Protein AF-A0A2N1J1E6-F1 (afdb_monomer_lite)

pLDDT: mean 79.67, std 15.0, range [39.53, 94.81]

Structure (mmCIF, N/CA/C/O backbone):
data_AF-A0A2N1J1E6-F1
#
_entry.id   AF-A0A2N1J1E6-F1
#
loop_
_atom_site.group_PDB
_atom_site.id
_atom_site.type_symbol
_atom_site.label_atom_id
_atom_site.label_alt_id
_atom_site.label_comp_id
_atom_site.label_asym_id
_atom_site.label_entity_id
_atom_site.label_seq_id
_atom_site.pdbx_PDB_ins_code
_atom_site.Cartn_x
_atom_site.Cartn_y
_atom_site.Cartn_z
_atom_site.occupancy
_atom_site.B_iso_or_equiv
_atom_site.auth_seq_id
_atom_site.auth_comp_id
_atom_site.auth_asym_id
_atom_site.auth_atom_id
_atom_site.pdbx_PDB_model_num
ATOM 1 N N . MET A 1 1 ? 8.075 2.513 8.240 1.00 75.12 1 MET A N 1
ATOM 2 C CA . MET A 1 1 ? 6.765 2.996 8.714 1.00 75.12 1 MET A CA 1
ATOM 3 C C . MET A 1 1 ? 6.365 2.144 9.905 1.00 75.12 1 MET A C 1
ATOM 5 O O . MET A 1 1 ? 6.607 0.944 9.882 1.00 75.12 1 MET A O 1
ATOM 9 N N . THR A 1 2 ? 5.851 2.755 10.961 1.00 82.44 2 THR A N 1
ATOM 10 C CA . THR A 1 2 ? 5.333 2.072 12.152 1.00 82.44 2 THR A CA 1
ATOM 11 C C . THR A 1 2 ? 3.892 1.611 11.919 1.00 82.44 2 THR A C 1
ATOM 13 O O . THR A 1 2 ? 3.192 2.150 11.064 1.00 82.44 2 THR A O 1
ATOM 16 N N . GLN A 1 3 ? 3.402 0.658 12.718 1.00 80.31 3 GLN A N 1
ATOM 17 C CA . GLN A 1 3 ? 1.999 0.224 12.643 1.00 80.31 3 GLN A CA 1
ATOM 18 C C . GLN A 1 3 ? 1.006 1.380 12.850 1.00 80.31 3 GLN A C 1
ATOM 20 O O . GLN A 1 3 ? -0.037 1.414 12.204 1.00 80.31 3 GLN A O 1
ATOM 25 N N . GLN A 1 4 ? 1.304 2.325 13.751 1.00 83.94 4 GLN A N 1
ATOM 26 C CA . GLN A 1 4 ? 0.427 3.475 14.002 1.00 83.94 4 GLN A CA 1
ATOM 27 C C . GLN A 1 4 ? 0.322 4.387 12.779 1.00 83.94 4 GLN A C 1
ATOM 29 O O . GLN A 1 4 ? -0.773 4.842 12.467 1.00 83.94 4 GLN A O 1
ATOM 34 N N . GLU A 1 5 ? 1.431 4.613 12.073 1.00 84.75 5 GLU A N 1
ATOM 35 C CA . GLU A 1 5 ? 1.441 5.379 10.822 1.00 84.75 5 GLU A CA 1
ATOM 36 C C . GLU A 1 5 ? 0.652 4.651 9.727 1.00 84.75 5 GLU A C 1
ATOM 38 O O . GLU A 1 5 ? -0.164 5.269 9.051 1.00 84.75 5 GLU A O 1
ATOM 43 N N . MET A 1 6 ? 0.810 3.328 9.603 1.00 84.50 6 MET A N 1
ATOM 44 C CA . MET A 1 6 ? 0.064 2.542 8.613 1.00 84.50 6 MET A CA 1
ATOM 45 C C . MET A 1 6 ? -1.448 2.569 8.861 1.00 84.50 6 MET A C 1
ATOM 47 O O . MET A 1 6 ? -2.223 2.660 7.916 1.00 84.50 6 MET A O 1
ATOM 51 N N . LYS A 1 7 ? -1.879 2.530 10.128 1.00 84.81 7 LYS A N 1
ATOM 52 C CA . LYS A 1 7 ? -3.301 2.595 10.514 1.00 84.81 7 LYS A CA 1
ATOM 53 C C . LYS A 1 7 ? -3.957 3.952 10.242 1.00 84.81 7 LYS A C 1
ATOM 55 O O . LYS A 1 7 ? -5.177 4.054 10.308 1.00 84.81 7 LYS A O 1
ATOM 60 N N . GLN A 1 8 ? -3.171 4.996 9.983 1.00 90.94 8 GLN A N 1
ATOM 61 C CA . GLN A 1 8 ? -3.686 6.320 9.625 1.00 90.94 8 GLN A CA 1
ATOM 62 C C . GLN A 1 8 ? -3.877 6.495 8.115 1.00 90.94 8 GLN A C 1
ATOM 64 O O . GLN A 1 8 ? -4.518 7.466 7.706 1.00 90.94 8 GLN A O 1
ATOM 69 N N . LEU A 1 9 ? -3.342 5.574 7.307 1.00 91.88 9 LEU A N 1
ATOM 70 C CA . LEU A 1 9 ? -3.464 5.614 5.857 1.00 91.88 9 LEU A CA 1
ATOM 71 C C . LEU A 1 9 ? -4.897 5.344 5.405 1.00 91.88 9 LEU A C 1
ATOM 73 O O . LEU A 1 9 ? -5.669 4.631 6.050 1.00 91.88 9 LEU A O 1
ATOM 77 N N . LYS A 1 10 ? -5.237 5.914 4.256 1.00 94.69 10 LYS A N 1
ATOM 78 C CA . LYS A 1 10 ? -6.527 5.777 3.588 1.00 94.69 10 LYS A CA 1
ATOM 79 C C . LYS A 1 10 ? -6.318 5.330 2.153 1.00 94.69 10 LYS A C 1
ATOM 81 O O . LYS A 1 10 ? -5.276 5.578 1.553 1.00 94.69 10 LYS A O 1
ATOM 86 N N . ILE A 1 11 ? -7.347 4.707 1.587 1.00 94.81 11 ILE A N 1
ATOM 87 C CA . ILE A 1 11 ? -7.382 4.394 0.156 1.00 94.81 11 ILE A CA 1
ATOM 88 C C . ILE A 1 11 ? -7.142 5.685 -0.643 1.00 94.81 11 ILE A C 1
ATOM 90 O O . ILE A 1 11 ? -7.771 6.710 -0.372 1.00 94.81 11 ILE A O 1
ATOM 94 N N . GLY A 1 12 ? -6.225 5.622 -1.607 1.00 93.31 12 GLY A N 1
ATOM 95 C CA . GLY A 1 12 ? -5.773 6.747 -2.426 1.00 93.31 12 GLY A CA 1
ATOM 96 C C . GLY A 1 12 ? -4.540 7.484 -1.894 1.00 93.31 12 GLY A C 1
ATOM 97 O O . GLY A 1 12 ? -3.962 8.305 -2.614 1.00 93.31 12 GLY A O 1
ATOM 98 N N . ASP A 1 13 ? -4.100 7.206 -0.661 1.00 94.19 13 ASP A N 1
ATOM 99 C CA . ASP A 1 13 ? -2.861 7.785 -0.145 1.00 94.19 13 ASP A CA 1
ATOM 100 C C . ASP A 1 13 ? -1.660 7.291 -0.953 1.00 94.19 13 ASP A C 1
ATOM 102 O O . ASP A 1 13 ? -1.563 6.120 -1.331 1.00 94.19 13 ASP A O 1
ATOM 106 N N . LYS A 1 14 ? -0.719 8.204 -1.202 1.00 91.94 14 LYS A N 1
ATOM 107 C CA . LYS A 1 14 ? 0.511 7.910 -1.935 1.00 91.94 14 LYS A CA 1
ATOM 108 C C . LYS A 1 14 ? 1.648 7.625 -0.974 1.00 91.94 14 LYS A C 1
ATOM 110 O O . LYS A 1 14 ? 1.903 8.393 -0.049 1.00 91.94 14 LYS A O 1
ATOM 115 N N . ILE A 1 15 ? 2.378 6.561 -1.257 1.00 89.50 15 ILE A N 1
ATOM 116 C CA . ILE A 1 15 ? 3.451 6.039 -0.417 1.00 89.50 15 ILE A CA 1
ATOM 117 C C . ILE A 1 15 ? 4.669 5.757 -1.280 1.00 89.50 15 ILE A C 1
ATOM 119 O O . ILE A 1 15 ? 4.562 5.279 -2.404 1.00 89.50 15 ILE A O 1
ATOM 123 N N . LEU A 1 16 ? 5.844 6.074 -0.748 1.00 87.94 16 LEU A N 1
ATOM 124 C CA . LEU A 1 16 ? 7.110 5.731 -1.380 1.00 87.94 16 LEU A CA 1
ATOM 125 C C . LEU A 1 16 ? 7.529 4.340 -0.905 1.00 87.94 16 LEU A C 1
ATOM 127 O O . LEU A 1 16 ? 7.829 4.164 0.277 1.00 87.94 16 LEU A O 1
ATOM 131 N N . ASP A 1 17 ? 7.595 3.381 -1.823 1.00 83.69 17 ASP A N 1
ATOM 132 C CA . ASP A 1 17 ? 8.171 2.072 -1.535 1.00 83.69 17 ASP A CA 1
ATOM 133 C C . ASP A 1 17 ? 9.697 2.170 -1.626 1.00 83.69 17 ASP A C 1
ATOM 135 O O . ASP A 1 17 ? 10.271 2.244 -2.715 1.00 83.69 17 ASP A O 1
ATOM 139 N N . LEU A 1 18 ? 10.361 2.241 -0.471 1.00 83.31 18 LEU A N 1
ATOM 140 C CA . LEU A 1 18 ? 11.811 2.414 -0.399 1.00 83.31 18 LEU A CA 1
ATOM 141 C C . LEU A 1 18 ? 12.580 1.195 -0.910 1.00 83.31 18 LEU A C 1
ATOM 143 O O . LEU A 1 18 ? 13.623 1.380 -1.533 1.00 83.31 18 LEU A O 1
ATOM 147 N N . GLU A 1 19 ? 12.084 -0.016 -0.670 1.00 81.44 19 GLU A N 1
ATOM 148 C CA . GLU A 1 19 ? 12.769 -1.250 -1.058 1.00 81.44 19 GLU A CA 1
ATOM 149 C C . GLU A 1 19 ? 12.756 -1.403 -2.577 1.00 81.44 19 GLU A C 1
ATOM 151 O O . GLU A 1 19 ? 13.808 -1.531 -3.210 1.00 81.44 19 GLU A O 1
ATOM 156 N N . VAL A 1 20 ? 11.575 -1.269 -3.183 1.00 79.12 20 VAL A N 1
ATOM 157 C CA . VAL A 1 20 ? 11.443 -1.265 -4.642 1.00 79.12 20 VAL A CA 1
ATOM 158 C C . VAL A 1 20 ? 12.227 -0.092 -5.231 1.00 79.12 20 VAL A C 1
ATOM 160 O O . VAL A 1 20 ? 12.934 -0.255 -6.225 1.00 79.12 20 VAL A O 1
ATOM 163 N N . SER A 1 21 ? 12.195 1.082 -4.588 1.00 84.50 21 SER A N 1
ATOM 164 C CA . SER A 1 21 ? 12.945 2.233 -5.094 1.00 84.50 21 SER A CA 1
ATOM 165 C C . SER A 1 21 ? 14.457 2.009 -5.129 1.00 84.50 21 SER A C 1
ATOM 167 O O . SER A 1 21 ? 15.131 2.455 -6.058 1.00 84.50 21 SER A O 1
ATOM 169 N N . GLN A 1 22 ? 15.000 1.331 -4.116 1.00 85.94 22 GLN A N 1
ATOM 170 C CA . GLN A 1 22 ? 16.421 1.001 -4.034 1.00 85.94 22 GLN A CA 1
ATOM 171 C C . GLN A 1 22 ? 16.806 -0.077 -5.048 1.00 85.94 22 GLN A C 1
ATOM 173 O O . GLN A 1 22 ? 17.799 0.093 -5.753 1.00 85.94 22 GLN A O 1
ATOM 178 N N . ASN A 1 23 ? 15.999 -1.133 -5.173 1.00 82.25 23 ASN A N 1
ATOM 179 C CA . ASN A 1 23 ? 16.272 -2.250 -6.081 1.00 82.25 23 ASN A CA 1
ATOM 180 C C . ASN A 1 23 ? 16.276 -1.828 -7.557 1.00 82.25 23 ASN A C 1
ATOM 182 O O . ASN A 1 23 ? 17.072 -2.337 -8.342 1.00 82.25 23 ASN A O 1
ATOM 186 N N . PHE A 1 24 ? 15.418 -0.876 -7.930 1.00 81.88 24 PHE A N 1
ATOM 187 C CA . PHE A 1 24 ? 15.288 -0.408 -9.312 1.00 81.88 24 PHE A CA 1
ATOM 188 C C . PHE A 1 24 ? 16.012 0.920 -9.585 1.00 81.88 24 PHE A C 1
ATOM 190 O O . PHE A 1 24 ? 16.033 1.386 -10.723 1.00 81.88 24 PHE A O 1
ATOM 197 N N . GLY A 1 25 ? 16.594 1.562 -8.564 1.00 84.94 25 GLY A N 1
ATOM 198 C CA . GLY A 1 25 ? 17.270 2.859 -8.703 1.00 84.94 25 GLY A CA 1
ATOM 199 C C . GLY A 1 25 ? 16.351 4.012 -9.138 1.00 84.94 25 GLY A C 1
ATOM 200 O O . GLY A 1 25 ? 16.832 5.059 -9.574 1.00 84.94 25 GLY A O 1
ATOM 201 N N . LYS A 1 26 ? 15.030 3.839 -9.027 1.00 84.12 26 LYS A N 1
ATOM 202 C CA . LYS A 1 26 ? 13.989 4.795 -9.433 1.00 84.12 26 LYS A CA 1
ATOM 203 C C . LYS A 1 26 ? 12.968 4.910 -8.312 1.00 84.12 26 LYS A C 1
ATOM 205 O O . LYS A 1 26 ? 12.633 3.912 -7.697 1.00 84.12 26 LYS A O 1
ATOM 210 N N . LYS A 1 27 ? 12.432 6.106 -8.050 1.00 86.19 27 LYS A N 1
ATOM 211 C CA . LYS A 1 27 ? 11.360 6.267 -7.053 1.00 86.19 27 LYS A CA 1
ATOM 212 C C . LYS A 1 27 ? 10.114 5.482 -7.475 1.00 86.19 27 LYS A C 1
ATOM 214 O O . LYS A 1 27 ? 9.508 5.826 -8.486 1.00 86.19 27 LYS A O 1
ATOM 219 N N . SER A 1 28 ? 9.724 4.505 -6.665 1.00 85.50 28 SER A N 1
ATOM 220 C CA . SER A 1 28 ? 8.474 3.759 -6.794 1.00 85.50 28 SER A CA 1
ATOM 221 C C . SER A 1 28 ? 7.415 4.387 -5.894 1.00 85.50 28 SER A C 1
ATOM 223 O O . SER A 1 28 ? 7.459 4.262 -4.667 1.00 85.50 28 SER A O 1
ATOM 225 N N . ILE A 1 29 ? 6.505 5.147 -6.505 1.00 89.19 29 ILE A N 1
ATOM 226 C CA . ILE A 1 29 ? 5.371 5.747 -5.802 1.00 89.19 29 ILE A CA 1
ATOM 227 C C . ILE A 1 29 ? 4.177 4.822 -5.981 1.00 89.19 29 ILE A C 1
ATOM 229 O O . ILE A 1 29 ? 3.662 4.662 -7.088 1.00 89.19 29 ILE A O 1
ATOM 233 N N . CYS A 1 30 ? 3.729 4.267 -4.869 1.00 89.12 30 CYS A N 1
ATOM 234 C CA . CYS A 1 30 ? 2.580 3.394 -4.790 1.00 89.12 30 CYS A CA 1
ATOM 235 C C . CYS A 1 30 ? 1.371 4.143 -4.229 1.00 89.12 30 CYS A C 1
ATOM 237 O O . CYS A 1 30 ? 1.493 5.191 -3.592 1.00 89.12 30 CYS A O 1
ATOM 239 N N . GLU A 1 31 ? 0.200 3.579 -4.457 1.00 92.31 31 GLU A N 1
ATOM 240 C CA . GLU A 1 31 ? -1.083 4.035 -3.955 1.00 92.31 31 GLU A CA 1
ATOM 241 C C . GLU A 1 31 ? -1.677 2.954 -3.052 1.00 92.31 31 GLU A C 1
ATOM 243 O O . GLU A 1 31 ? -1.589 1.759 -3.351 1.00 92.31 31 GLU A O 1
ATOM 248 N N . VAL A 1 32 ? -2.264 3.372 -1.933 1.00 93.62 32 VAL A N 1
ATOM 249 C CA . VAL A 1 32 ? -3.031 2.485 -1.059 1.00 93.62 32 VAL A CA 1
ATOM 250 C C . VAL A 1 32 ? -4.345 2.150 -1.750 1.00 93.62 32 VAL A C 1
ATOM 252 O O . VAL A 1 32 ? -5.150 3.038 -2.024 1.00 93.62 32 VAL A O 1
ATOM 255 N N . ILE A 1 33 ? -4.587 0.867 -1.992 1.00 94.00 33 ILE A N 1
ATOM 256 C CA . ILE A 1 33 ? -5.822 0.390 -2.628 1.00 94.00 33 ILE A CA 1
ATOM 257 C C . ILE A 1 33 ? -6.752 -0.320 -1.647 1.00 94.00 33 ILE A C 1
ATOM 259 O O . ILE A 1 33 ? -7.947 -0.421 -1.909 1.00 94.00 33 ILE A O 1
ATOM 263 N N . GLU A 1 34 ? -6.234 -0.755 -0.496 1.00 93.44 34 GLU A N 1
ATOM 264 C CA . GLU A 1 34 ? -7.029 -1.377 0.560 1.00 93.44 34 GLU A CA 1
ATOM 265 C C . GLU A 1 34 ? -6.432 -1.078 1.936 1.00 93.44 34 GLU A C 1
ATOM 267 O O . GLU A 1 34 ? -5.210 -1.070 2.106 1.00 93.44 34 GLU A O 1
ATOM 272 N N . VAL A 1 35 ? -7.307 -0.853 2.915 1.00 92.56 35 VAL A N 1
ATOM 273 C CA . VAL A 1 35 ? -6.969 -0.761 4.339 1.00 92.56 35 VAL A CA 1
ATOM 274 C C . VAL A 1 35 ? -8.025 -1.555 5.094 1.00 92.56 35 VAL A C 1
ATOM 276 O O . VAL A 1 35 ? -9.210 -1.227 5.013 1.00 92.56 35 VAL A O 1
ATOM 279 N N . ASP A 1 36 ? -7.604 -2.590 5.811 1.00 90.31 36 ASP A N 1
ATOM 280 C CA . ASP A 1 36 ? -8.484 -3.448 6.602 1.00 90.31 36 ASP A CA 1
ATOM 281 C C . ASP A 1 36 ? -7.900 -3.693 8.001 1.00 90.31 36 ASP A C 1
ATOM 283 O O . ASP A 1 36 ? -6.942 -3.046 8.420 1.00 90.31 36 ASP A O 1
ATOM 287 N N . GLU A 1 37 ? -8.503 -4.599 8.764 1.00 87.69 37 GLU A N 1
ATOM 288 C CA . GLU A 1 37 ? -8.050 -4.945 10.116 1.00 87.69 37 GLU A CA 1
ATOM 289 C C . GLU A 1 37 ? -6.699 -5.679 10.159 1.00 87.69 37 GLU A C 1
ATOM 291 O O . GLU A 1 37 ? -6.035 -5.681 11.196 1.00 87.69 37 GLU A O 1
ATOM 296 N N . THR A 1 38 ? -6.266 -6.262 9.040 1.00 88.88 38 THR A N 1
ATOM 297 C CA . THR A 1 38 ? -5.041 -7.063 8.917 1.00 88.88 38 THR A CA 1
ATOM 298 C C . THR A 1 38 ? -3.843 -6.239 8.452 1.00 88.88 38 THR A C 1
ATOM 300 O O . THR A 1 38 ? -2.704 -6.562 8.801 1.00 88.88 38 THR A O 1
ATOM 303 N N . GLY A 1 39 ? -4.065 -5.171 7.681 1.00 91.19 39 GLY A N 1
ATOM 304 C CA . GLY A 1 39 ? -2.986 -4.358 7.134 1.00 91.19 39 GLY A CA 1
ATOM 305 C C . GLY A 1 39 ? -3.407 -3.399 6.026 1.00 91.19 39 GLY A C 1
ATOM 306 O O . GLY A 1 39 ? -4.553 -2.958 5.939 1.00 91.19 39 GLY A O 1
ATOM 307 N N . ILE A 1 40 ? -2.436 -3.070 5.174 1.00 92.44 40 ILE A N 1
ATOM 308 C CA . ILE A 1 40 ? -2.622 -2.215 3.997 1.00 92.44 40 ILE A CA 1
ATOM 309 C C . ILE A 1 40 ? -2.174 -2.950 2.735 1.00 92.44 40 ILE A C 1
ATOM 311 O O . ILE A 1 40 ? -1.156 -3.648 2.738 1.00 92.44 40 ILE A O 1
ATOM 315 N N . LEU A 1 41 ? -2.912 -2.763 1.646 1.00 91.56 41 LEU A N 1
ATOM 316 C CA . LEU A 1 41 ? -2.540 -3.226 0.314 1.00 91.56 41 LEU A CA 1
ATOM 317 C C . LEU A 1 41 ? -2.163 -2.030 -0.548 1.00 91.56 41 LEU A C 1
ATOM 319 O O . LEU A 1 41 ? -2.907 -1.048 -0.621 1.00 91.56 41 LEU A O 1
ATOM 323 N N . ILE A 1 42 ? -1.020 -2.129 -1.214 1.00 90.62 42 ILE A N 1
ATOM 324 C CA . ILE A 1 42 ? -0.462 -1.048 -2.017 1.00 90.62 42 ILE A CA 1
ATOM 325 C C . ILE A 1 42 ? -0.177 -1.549 -3.428 1.00 90.62 42 ILE A C 1
ATOM 327 O O . ILE A 1 42 ? 0.170 -2.714 -3.634 1.00 90.62 42 ILE A O 1
ATOM 331 N N . THR A 1 43 ? -0.298 -0.669 -4.411 1.00 89.25 43 THR A N 1
ATOM 332 C CA . THR A 1 43 ? 0.074 -0.981 -5.792 1.00 89.25 43 THR A CA 1
ATOM 333 C C . THR A 1 43 ? 0.753 0.205 -6.450 1.00 89.25 43 THR A C 1
ATOM 335 O O . THR A 1 43 ? 0.554 1.347 -6.046 1.00 89.25 43 THR A O 1
ATOM 338 N N . THR A 1 44 ? 1.575 -0.058 -7.455 1.00 86.38 44 THR A N 1
ATOM 339 C CA . THR A 1 44 ? 2.231 0.981 -8.245 1.00 86.38 44 THR A CA 1
ATOM 340 C C . THR A 1 44 ? 1.481 1.181 -9.555 1.00 86.38 44 THR A C 1
ATOM 342 O O . THR A 1 44 ? 1.096 0.222 -10.217 1.00 86.38 44 THR A O 1
ATOM 345 N N . ASN A 1 45 ? 1.287 2.444 -9.932 1.00 77.44 45 ASN A N 1
ATOM 346 C CA . ASN A 1 45 ? 0.705 2.824 -11.223 1.00 77.44 45 ASN A CA 1
ATOM 347 C C . ASN A 1 45 ? 1.787 3.057 -12.295 1.00 77.44 45 ASN A C 1
ATOM 349 O O . ASN A 1 45 ? 1.493 3.543 -13.389 1.00 77.44 45 ASN A O 1
ATOM 353 N N . ASP A 1 46 ? 3.054 2.795 -11.970 1.00 79.81 46 ASP A N 1
ATOM 354 C CA . ASP A 1 46 ? 4.167 2.976 -12.892 1.00 79.81 46 ASP A CA 1
ATOM 355 C C . ASP A 1 46 ? 4.269 1.772 -13.840 1.00 79.81 46 ASP A C 1
ATOM 357 O O . ASP A 1 46 ? 4.331 0.620 -13.410 1.00 79.81 46 ASP A O 1
ATOM 361 N N . LYS A 1 47 ? 4.290 2.059 -15.146 1.00 74.69 47 LYS A N 1
ATOM 362 C CA . LYS A 1 47 ? 4.310 1.051 -16.214 1.00 74.69 47 LYS A CA 1
ATOM 363 C C . LYS A 1 47 ? 5.542 0.158 -16.169 1.00 74.69 47 LYS A C 1
ATOM 365 O O . LYS A 1 47 ? 5.482 -0.992 -16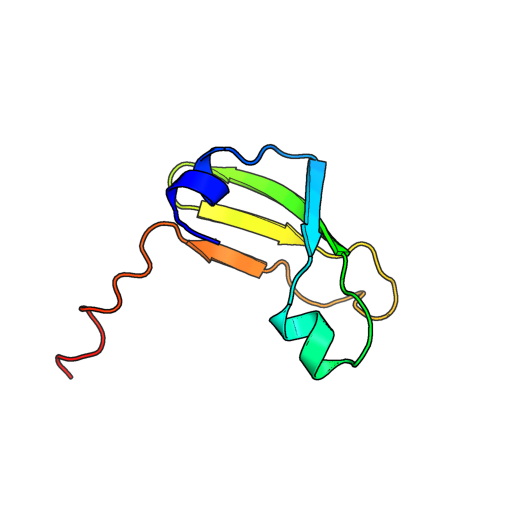.585 1.00 74.69 47 LYS A O 1
ATOM 370 N N . ASP A 1 48 ? 6.644 0.671 -15.626 1.00 75.25 48 ASP A N 1
ATOM 371 C CA . ASP A 1 48 ? 7.876 -0.106 -15.458 1.00 75.25 48 ASP A CA 1
ATOM 372 C C . ASP A 1 48 ? 7.699 -1.269 -14.460 1.00 75.25 48 ASP A C 1
ATOM 374 O O . ASP A 1 48 ? 8.514 -2.188 -14.420 1.00 75.25 48 ASP A O 1
ATOM 378 N N . PHE A 1 49 ? 6.615 -1.242 -13.682 1.00 71.38 49 PHE A N 1
ATOM 379 C CA . PHE A 1 49 ? 6.235 -2.249 -12.697 1.00 71.38 49 PHE A CA 1
ATOM 380 C C . PHE A 1 49 ? 4.870 -2.885 -13.021 1.00 71.38 49 PHE A C 1
ATOM 382 O O . PHE A 1 49 ? 4.282 -3.559 -12.174 1.00 71.38 49 PHE A O 1
ATOM 389 N N . GLU A 1 50 ? 4.353 -2.681 -14.238 1.00 64.25 50 GLU A N 1
ATOM 390 C CA . GLU A 1 50 ? 3.086 -3.247 -14.705 1.00 64.25 50 GLU A CA 1
ATOM 391 C C . GLU A 1 50 ? 3.194 -4.783 -14.716 1.00 6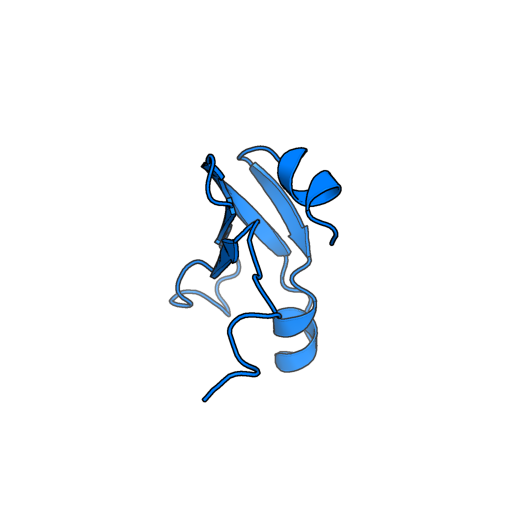4.25 50 GLU A C 1
ATOM 393 O O . GLU A 1 50 ? 3.943 -5.371 -15.494 1.00 64.25 50 GLU A O 1
ATOM 398 N N . GLY A 1 51 ? 2.489 -5.438 -13.787 1.00 63.81 51 GLY A N 1
ATOM 399 C CA . GLY A 1 51 ? 2.568 -6.887 -13.554 1.00 63.81 51 GLY A CA 1
ATOM 400 C C . GLY A 1 51 ? 3.240 -7.295 -12.237 1.00 63.81 51 GLY A C 1
ATOM 401 O O . GLY A 1 51 ? 3.167 -8.468 -11.866 1.00 63.81 51 GLY A O 1
ATOM 402 N N . ALA A 1 52 ? 3.835 -6.356 -11.495 1.00 66.25 52 ALA A N 1
ATOM 403 C CA . ALA A 1 52 ? 4.168 -6.584 -10.094 1.00 66.25 52 ALA A CA 1
ATOM 404 C C . ALA A 1 52 ? 2.866 -6.776 -9.299 1.00 66.25 52 ALA A C 1
ATOM 406 O O . ALA A 1 52 ? 1.948 -5.955 -9.374 1.00 66.25 52 ALA A O 1
ATOM 407 N N . TYR A 1 53 ? 2.760 -7.887 -8.567 1.00 68.75 53 TYR A N 1
ATOM 408 C CA . TYR A 1 53 ? 1.608 -8.132 -7.701 1.00 68.75 53 TYR A CA 1
ATOM 409 C C . TYR A 1 53 ? 1.497 -7.018 -6.647 1.00 68.75 53 TYR A C 1
ATOM 411 O O . TYR A 1 53 ? 2.527 -6.545 -6.170 1.00 68.75 53 TYR A O 1
ATOM 419 N N . PRO A 1 54 ? 0.279 -6.605 -6.249 1.00 83.12 54 PRO A N 1
ATOM 420 C CA . PRO A 1 54 ? 0.096 -5.681 -5.135 1.00 83.12 54 PRO A CA 1
ATOM 421 C C . PRO A 1 54 ? 0.833 -6.166 -3.879 1.00 83.12 54 PRO A C 1
ATOM 423 O O . PRO A 1 54 ? 0.766 -7.346 -3.529 1.00 83.12 54 PRO A O 1
ATOM 426 N N . HIS A 1 55 ? 1.523 -5.258 -3.192 1.00 83.69 55 HIS A N 1
ATOM 427 C CA . HIS A 1 55 ? 2.265 -5.568 -1.972 1.00 83.69 55 HIS A CA 1
ATOM 428 C C . HIS A 1 55 ? 1.367 -5.343 -0.754 1.00 83.69 55 HIS A C 1
ATOM 430 O O . HIS A 1 55 ? 0.830 -4.249 -0.562 1.00 83.69 55 HIS A O 1
ATOM 436 N N . ARG A 1 56 ? 1.199 -6.377 0.081 1.00 87.38 56 ARG A N 1
ATOM 437 C CA . ARG A 1 56 ? 0.473 -6.272 1.354 1.00 87.38 56 ARG A CA 1
ATOM 438 C C . ARG A 1 56 ? 1.456 -6.117 2.505 1.00 87.38 56 ARG A C 1
ATOM 440 O O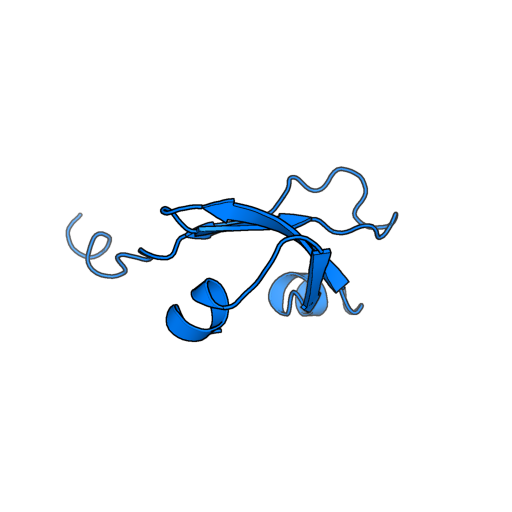 . ARG A 1 56 ? 2.327 -6.961 2.691 1.00 87.38 56 ARG A O 1
ATOM 447 N N . PHE A 1 57 ? 1.264 -5.080 3.312 1.00 86.69 57 PHE A N 1
ATOM 448 C CA . PHE A 1 57 ? 1.957 -4.916 4.584 1.00 86.69 57 PHE A CA 1
ATOM 449 C C . PHE A 1 57 ? 0.991 -5.231 5.721 1.00 86.69 57 PHE A C 1
ATOM 451 O O . PHE A 1 57 ? 0.003 -4.523 5.915 1.00 86.69 57 PHE A O 1
ATOM 458 N N . LEU A 1 58 ? 1.280 -6.293 6.469 1.00 88.25 58 LEU A N 1
ATOM 459 C CA . LEU A 1 58 ? 0.490 -6.701 7.627 1.00 88.25 58 LEU A CA 1
ATOM 460 C C . LEU A 1 58 ? 0.816 -5.814 8.832 1.00 88.25 58 LEU A C 1
ATOM 462 O O . LEU A 1 58 ? 1.970 -5.434 9.036 1.00 88.25 58 LEU A O 1
ATOM 466 N N . PHE A 1 59 ? -0.188 -5.496 9.651 1.00 82.25 59 PHE A N 1
ATOM 467 C CA . PHE A 1 59 ? 0.067 -4.835 10.928 1.00 82.25 59 PHE A CA 1
ATOM 468 C C . PHE A 1 59 ? 0.831 -5.773 11.861 1.00 82.25 59 PHE A C 1
ATOM 470 O O . PHE A 1 59 ? 1.820 -5.360 12.457 1.00 82.25 59 PHE A O 1
ATOM 477 N N . GLU A 1 60 ? 0.440 -7.042 11.941 1.00 71.38 60 GLU A N 1
ATOM 478 C CA . GLU A 1 60 ? 1.150 -8.060 12.716 1.00 71.38 60 GLU A CA 1
ATOM 479 C C . GLU A 1 60 ? 2.307 -8.656 11.905 1.00 71.38 60 GLU A C 1
ATOM 481 O O . GLU A 1 60 ? 2.228 -9.752 11.360 1.00 71.38 60 GLU A O 1
ATOM 486 N N . CYS A 1 61 ? 3.431 -7.944 11.840 1.00 55.69 61 CYS A N 1
ATOM 487 C CA . CYS A 1 61 ? 4.712 -8.623 11.672 1.00 55.69 61 CYS A CA 1
ATOM 488 C C . CYS A 1 61 ? 5.092 -9.205 13.032 1.00 55.69 61 CYS A C 1
ATOM 490 O O . CYS A 1 61 ? 5.807 -8.566 13.806 1.00 55.69 61 CYS A O 1
ATOM 492 N N . ASP A 1 62 ? 4.591 -10.396 13.347 1.00 46.59 62 ASP A N 1
ATOM 493 C CA . ASP A 1 62 ? 4.995 -11.116 14.548 1.00 46.59 62 ASP A CA 1
ATOM 494 C C . ASP A 1 62 ? 6.421 -11.661 14.343 1.00 46.59 62 ASP A C 1
ATOM 496 O O . ASP A 1 62 ? 6.646 -12.843 14.092 1.00 46.59 62 ASP A O 1
ATOM 500 N N . TYR A 1 63 ? 7.419 -10.770 14.403 1.00 45.16 63 TYR A N 1
ATOM 501 C CA . TYR A 1 63 ? 8.849 -11.082 14.251 1.00 45.16 63 TYR A CA 1
ATOM 502 C C . TYR A 1 63 ? 9.329 -12.121 15.291 1.00 45.16 63 TYR A C 1
ATOM 504 O O . TYR A 1 63 ? 10.387 -12.725 15.133 1.00 45.16 63 TYR A O 1
ATOM 512 N N . ASN A 1 64 ? 8.528 -12.373 16.335 1.00 48.62 64 ASN A N 1
ATOM 513 C CA . ASN A 1 64 ? 8.768 -13.378 17.370 1.00 48.62 64 ASN A CA 1
ATOM 514 C C . ASN A 1 64 ?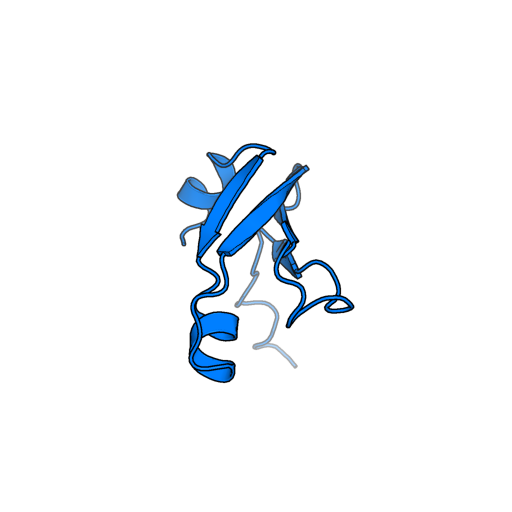 8.356 -14.809 16.980 1.00 48.62 64 ASN A C 1
ATOM 516 O O . ASN A 1 64 ? 8.733 -15.7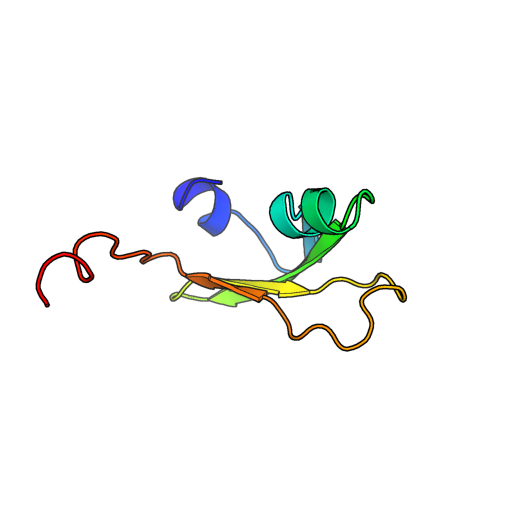50 17.674 1.00 48.62 64 ASN A O 1
ATOM 520 N N . SER A 1 65 ? 7.618 -15.008 15.886 1.00 45.38 65 SER A N 1
ATOM 521 C CA . SER A 1 65 ? 7.149 -16.345 15.481 1.00 45.38 65 SER A CA 1
ATOM 522 C C . SER A 1 65 ? 8.158 -17.138 14.633 1.00 45.38 65 SER A C 1
ATOM 524 O O . SER A 1 65 ? 7.999 -18.344 14.466 1.00 45.38 65 SER A O 1
ATOM 526 N N . ILE A 1 66 ? 9.242 -16.505 14.161 1.00 48.34 66 ILE A N 1
ATOM 527 C CA . ILE A 1 66 ? 10.263 -17.147 13.305 1.00 48.34 66 ILE A CA 1
ATOM 528 C C . ILE A 1 66 ? 11.478 -17.654 14.114 1.00 48.34 66 ILE A C 1
ATOM 530 O O . ILE A 1 66 ? 12.280 -18.424 13.601 1.00 48.34 66 ILE A O 1
ATOM 534 N N . GLN A 1 67 ? 11.616 -17.2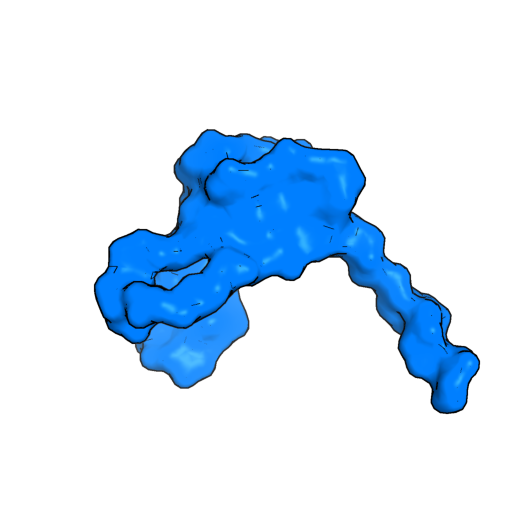99 15.398 1.00 42.94 67 GLN A N 1
ATOM 535 C CA . GLN A 1 67 ? 12.751 -17.754 16.226 1.00 42.94 67 GLN A CA 1
ATOM 536 C C . GLN A 1 67 ? 12.561 -19.122 16.913 1.00 42.94 67 GLN A C 1
ATOM 538 O O . GLN A 1 67 ? 13.423 -19.521 17.689 1.00 42.94 67 GLN A O 1
ATOM 543 N N . ASN A 1 68 ? 11.479 -19.858 16.630 1.00 39.53 68 ASN A N 1
ATOM 544 C CA . ASN A 1 68 ? 11.202 -21.164 17.251 1.00 39.53 68 ASN A CA 1
ATOM 545 C C . ASN A 1 68 ? 10.968 -22.295 16.231 1.00 39.53 68 ASN A C 1
ATOM 547 O O . ASN A 1 68 ? 10.038 -23.088 16.398 1.00 39.53 68 ASN A O 1
ATOM 551 N N . ILE A 1 69 ? 11.802 -22.390 15.190 1.00 40.31 69 ILE A N 1
ATOM 552 C CA . ILE A 1 69 ? 11.943 -23.620 14.386 1.00 40.31 69 ILE A CA 1
ATOM 553 C C . ILE A 1 69 ? 13.421 -23.978 14.270 1.00 40.31 69 ILE A C 1
ATOM 555 O O . ILE A 1 69 ? 14.211 -23.074 13.919 1.00 40.31 69 ILE A O 1
#

Sequence (69 aa):
MTQQEMKQLKIGDKILDLEVSQNFGKKSICEVIEVDETGILITTNDKDFEGAYPHRFLFECDYNSIQNI

Organism: NCBI:txid197482

Foldseek 3Di:
DALVVQQVDDFQDWDWDPVVCVVVVHTFIWTFHDDDPFTTWIDGPDPVCVPPDIDTDGNPPVVVVPPPD

Secondary structure (DSSP, 8-state):
--HHHHTT--TT-EEEEHHHHHHHTS-EEEEEEEE-SSEEEEEE--GGGTTPPPEEEES---TTSSS--

Radius of gyration: 13.31 Å; chains: 1; bounding box: 26×32×34 Å